Protein AF-A0A2L0NAZ0-F1 (afdb_monomer_lite)

pLDDT: mean 88.01, std 14.26, range [39.59, 98.69]

Sequence (85 aa):
MAALPVSTWRYLWEPEDVRHLGPMAQDWHAAFGFNQDDTKIPVVDGLGVALVCVQALHRRVAELTAEVDRLREANTHRDPRGRTP

Secondary structure (DSSP, 8-state):
------EEE--TTS-TT--EEE--HHHHHHHH--SS-TT---HHHHHHHHHHHHHHHHHHHHHHHHHHHHHHHHHHHT-------

Radius of gyration: 22.87 Å; chains: 1; bounding box: 50×19×71 Å

Foldseek 3Di:
DQPQDWDWDDDPPDDPPDIDTGGQLQSVCVVPVPDPDSRDDDVVVVVVVVVVVVVVVVVVVVVVVVVVVVVVVVVVVPCPPPDDD

Structure (mmCIF, N/CA/C/O backbone):
data_AF-A0A2L0NAZ0-F1
#
_entry.id   AF-A0A2L0NAZ0-F1
#
loop_
_atom_site.group_PDB
_atom_site.id
_atom_site.type_symbol
_atom_site.label_atom_id
_atom_site.label_alt_id
_atom_site.label_comp_id
_atom_site.label_asym_id
_atom_site.label_entity_id
_ato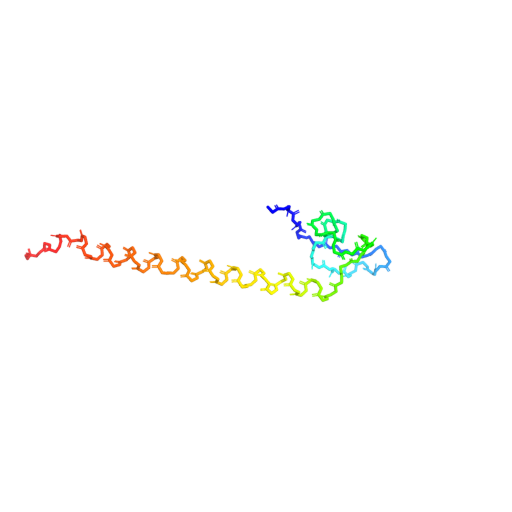m_site.label_seq_id
_atom_site.pdbx_PDB_ins_code
_atom_site.Cartn_x
_atom_site.Cartn_y
_atom_site.Cartn_z
_atom_site.occupancy
_atom_site.B_iso_or_equiv
_atom_site.auth_seq_id
_atom_site.auth_comp_id
_atom_site.auth_asym_id
_atom_site.auth_atom_id
_atom_site.pdbx_PDB_model_num
ATOM 1 N N . MET A 1 1 ? -11.118 -7.172 -5.527 1.00 49.75 1 MET A N 1
ATOM 2 C CA . MET A 1 1 ? -9.821 -6.518 -5.783 1.00 49.75 1 MET A CA 1
ATOM 3 C C . MET A 1 1 ? -8.987 -7.548 -6.514 1.00 49.75 1 MET A C 1
ATOM 5 O O . MET A 1 1 ? -8.887 -8.655 -5.995 1.00 49.75 1 MET A O 1
ATOM 9 N N . ALA A 1 2 ? -8.520 -7.264 -7.732 1.00 54.12 2 ALA A N 1
ATOM 10 C CA . ALA A 1 2 ? -7.540 -8.144 -8.366 1.00 54.12 2 ALA A CA 1
ATOM 11 C C . ALA A 1 2 ? -6.380 -8.304 -7.373 1.00 54.12 2 ALA A C 1
ATOM 13 O O . ALA A 1 2 ? -5.967 -7.316 -6.762 1.00 54.12 2 ALA A O 1
ATOM 14 N N . ALA A 1 3 ? -5.957 -9.537 -7.102 1.00 70.44 3 ALA A N 1
ATOM 15 C CA . ALA A 1 3 ? -4.839 -9.763 -6.200 1.00 70.44 3 ALA A CA 1
ATOM 16 C C . ALA A 1 3 ? -3.613 -9.129 -6.862 1.00 70.44 3 ALA A C 1
ATOM 18 O O . ALA A 1 3 ? -3.161 -9.645 -7.870 1.00 70.44 3 ALA A O 1
ATOM 19 N N . LEU A 1 4 ? -3.148 -7.989 -6.347 1.00 87.12 4 LEU A N 1
ATOM 20 C CA . LEU A 1 4 ? -1.849 -7.404 -6.675 1.00 87.12 4 LEU A CA 1
ATOM 21 C C . LEU A 1 4 ? -0.835 -8.102 -5.774 1.00 87.12 4 LEU A C 1
ATOM 23 O O . LEU A 1 4 ? -0.731 -7.730 -4.598 1.00 87.12 4 LEU A O 1
ATOM 27 N N . PRO A 1 5 ? -0.158 -9.161 -6.247 1.00 91.38 5 PRO A N 1
ATOM 28 C CA . PRO A 1 5 ? 0.748 -9.911 -5.403 1.00 91.38 5 PRO A CA 1
ATOM 29 C C . PRO A 1 5 ? 1.931 -9.008 -5.070 1.00 91.38 5 PRO A C 1
ATOM 31 O O . PRO A 1 5 ? 2.437 -8.295 -5.930 1.00 91.38 5 PRO A O 1
ATOM 34 N N . VAL A 1 6 ? 2.374 -9.029 -3.818 1.00 92.31 6 VAL A N 1
ATOM 35 C CA . VAL A 1 6 ? 3.616 -8.368 -3.418 1.00 92.31 6 VAL A CA 1
ATOM 36 C C . VAL A 1 6 ? 4.678 -9.445 -3.309 1.00 92.31 6 VAL A C 1
ATOM 38 O O . VAL A 1 6 ? 4.538 -10.381 -2.523 1.00 92.31 6 VAL A O 1
ATOM 41 N N . SER A 1 7 ? 5.737 -9.314 -4.097 1.00 94.25 7 SER A N 1
ATOM 42 C CA . SER A 1 7 ? 6.877 -10.223 -4.086 1.00 94.25 7 SER A CA 1
ATOM 43 C C . SER A 1 7 ? 8.178 -9.434 -4.090 1.00 94.25 7 SER A C 1
ATOM 45 O O . SER A 1 7 ? 8.203 -8.221 -4.319 1.00 94.25 7 SER A O 1
ATOM 47 N N . THR A 1 8 ? 9.279 -10.127 -3.820 1.00 95.56 8 THR A N 1
ATOM 48 C CA . THR A 1 8 ? 10.601 -9.594 -4.128 1.00 95.56 8 THR A CA 1
ATOM 49 C C . THR A 1 8 ? 10.954 -9.929 -5.568 1.00 95.56 8 THR A C 1
ATOM 51 O O . THR A 1 8 ? 10.653 -11.017 -6.060 1.00 95.56 8 THR A O 1
ATOM 54 N N . TRP A 1 9 ? 11.573 -8.985 -6.263 1.00 94.44 9 TRP A N 1
ATOM 55 C CA . TRP A 1 9 ? 11.986 -9.152 -7.652 1.00 94.44 9 TRP A CA 1
ATOM 56 C C . TRP A 1 9 ? 13.211 -8.284 -7.950 1.00 94.44 9 TRP A C 1
ATOM 58 O O . TRP A 1 9 ? 13.642 -7.489 -7.117 1.00 94.44 9 TRP A O 1
ATOM 68 N N . ARG A 1 10 ? 13.808 -8.469 -9.125 1.00 95.38 10 ARG A N 1
ATOM 69 C CA . ARG A 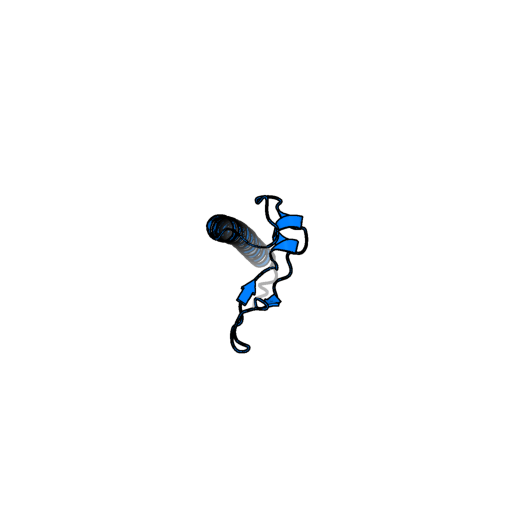1 10 ? 14.872 -7.615 -9.668 1.00 95.38 10 ARG A CA 1
ATOM 70 C C . ARG A 1 10 ? 14.716 -7.518 -11.176 1.00 95.38 10 ARG A C 1
ATOM 72 O O . ARG A 1 10 ? 14.169 -8.438 -11.789 1.00 95.38 10 ARG A O 1
ATOM 79 N N . TYR A 1 11 ? 15.225 -6.459 -11.787 1.00 92.31 11 TYR A N 1
ATOM 80 C CA . TYR A 1 11 ? 15.375 -6.444 -13.235 1.00 92.31 11 TYR A CA 1
ATOM 81 C C . TYR A 1 11 ? 16.466 -7.428 -13.669 1.00 92.31 11 TYR A C 1
ATOM 83 O O . TYR A 1 11 ? 17.428 -7.698 -12.946 1.00 92.31 11 TYR A O 1
ATOM 91 N N . LEU A 1 12 ? 16.340 -7.951 -14.891 1.00 91.75 12 LEU A N 1
ATOM 92 C CA . LEU A 1 12 ? 17.303 -8.911 -15.440 1.00 91.75 12 LEU A CA 1
ATOM 93 C C . LEU A 1 12 ? 18.728 -8.340 -15.516 1.00 91.75 12 LEU A C 1
ATOM 95 O O . LEU A 1 12 ? 19.684 -9.087 -15.322 1.00 91.75 12 LEU A O 1
ATOM 99 N N . TRP A 1 13 ? 18.852 -7.033 -15.761 1.00 95.12 13 TRP A N 1
ATOM 100 C CA . TRP A 1 13 ? 20.119 -6.310 -15.899 1.00 95.12 13 TRP A CA 1
ATOM 101 C C . TRP A 1 13 ? 20.718 -5.832 -14.568 1.00 95.12 13 TRP A C 1
ATOM 103 O O . TRP A 1 13 ? 21.840 -5.331 -14.559 1.00 95.12 13 TRP A O 1
ATOM 113 N N . GLU A 1 14 ? 19.994 -5.959 -13.454 1.00 97.25 14 GLU A N 1
ATOM 114 C CA . GLU A 1 14 ? 20.503 -5.554 -12.144 1.00 97.25 14 GLU A CA 1
ATOM 115 C C . GLU A 1 14 ? 21.470 -6.589 -11.554 1.00 97.25 14 GLU A C 1
ATOM 117 O O . GLU A 1 14 ? 21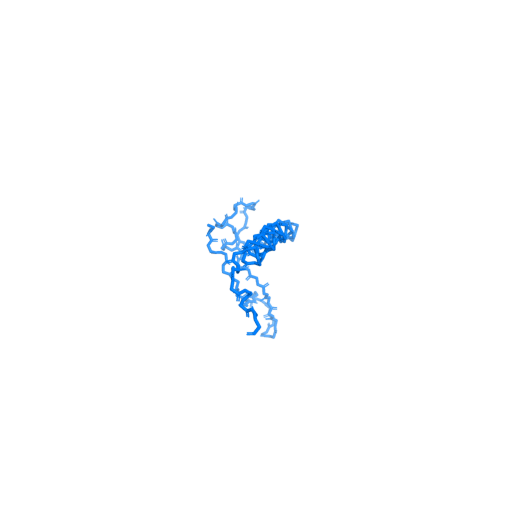.306 -7.791 -11.803 1.00 97.25 14 GLU A O 1
ATOM 122 N N . PRO A 1 15 ? 22.439 -6.142 -10.730 1.00 97.88 15 PRO A N 1
ATOM 123 C CA . PRO A 1 15 ? 23.272 -7.022 -9.916 1.00 97.88 15 PRO A CA 1
ATOM 124 C C . PRO A 1 15 ? 22.460 -8.025 -9.077 1.00 97.88 15 PRO A C 1
ATOM 126 O O . PRO A 1 15 ? 21.308 -7.784 -8.711 1.00 97.88 15 PRO A O 1
ATOM 129 N N . GLU A 1 16 ? 23.071 -9.168 -8.753 1.00 96.12 16 GLU A N 1
ATOM 130 C CA . GLU A 1 16 ? 22.390 -10.282 -8.078 1.00 96.12 16 GLU A CA 1
ATOM 131 C C . GLU A 1 16 ? 21.979 -9.978 -6.627 1.00 96.12 16 GLU A C 1
ATOM 133 O O . GLU A 1 16 ? 21.109 -10.659 -6.083 1.00 96.12 16 GLU A O 1
ATOM 138 N N . ASP A 1 17 ? 22.542 -8.946 -6.006 1.00 96.88 17 ASP A N 1
ATOM 139 C CA . ASP A 1 17 ? 22.230 -8.488 -4.651 1.00 96.88 17 ASP A CA 1
ATOM 140 C C . ASP A 1 17 ? 21.081 -7.466 -4.594 1.00 96.88 17 ASP A C 1
ATOM 142 O O . ASP A 1 17 ? 20.498 -7.260 -3.527 1.00 96.88 17 ASP A O 1
ATOM 146 N N . VAL A 1 18 ? 20.677 -6.880 -5.726 1.00 97.44 18 VAL A N 1
ATOM 147 C CA . VAL A 1 18 ? 19.552 -5.936 -5.769 1.00 97.44 18 VAL A CA 1
ATOM 148 C C . VAL A 1 18 ? 18.224 -6.667 -5.581 1.00 97.44 18 VAL A C 1
ATOM 150 O O . VAL A 1 18 ? 17.970 -7.728 -6.164 1.00 97.44 18 VAL A O 1
ATOM 153 N N . ARG A 1 19 ? 17.349 -6.093 -4.752 1.00 96.38 19 ARG A N 1
ATOM 154 C CA . ARG A 1 19 ? 15.982 -6.567 -4.523 1.00 96.38 19 ARG A CA 1
ATOM 155 C C . ARG A 1 19 ? 15.032 -5.382 -4.447 1.00 96.38 19 ARG A C 1
ATOM 157 O O . ARG A 1 19 ? 15.186 -4.513 -3.594 1.00 96.38 19 ARG A O 1
ATOM 164 N N . HIS A 1 20 ? 14.010 -5.412 -5.287 1.00 95.19 20 HIS A N 1
ATOM 165 C CA . HIS A 1 20 ? 12.821 -4.579 -5.167 1.00 95.19 20 HIS A CA 1
ATOM 166 C C . HIS A 1 20 ? 11.742 -5.341 -4.410 1.00 95.19 20 HIS A C 1
ATOM 168 O O . HIS A 1 20 ? 11.712 -6.573 -4.423 1.00 95.19 20 HIS A O 1
ATOM 174 N N . LEU A 1 21 ? 10.852 -4.602 -3.755 1.00 94.94 21 LEU A N 1
ATOM 175 C CA . LEU A 1 21 ? 9.680 -5.136 -3.075 1.00 94.94 21 LEU A CA 1
ATOM 176 C C . LEU A 1 21 ? 8.447 -4.412 -3.602 1.00 94.94 21 LEU A C 1
ATOM 178 O O . LEU A 1 21 ? 8.344 -3.192 -3.488 1.00 94.94 21 LEU A O 1
ATOM 182 N N . GLY A 1 22 ? 7.504 -5.164 -4.155 1.00 93.56 22 GLY A N 1
ATOM 183 C CA . GLY A 1 22 ? 6.273 -4.598 -4.687 1.00 93.56 22 GLY A CA 1
ATOM 184 C C . GLY A 1 22 ? 5.610 -5.519 -5.700 1.00 93.56 22 GLY A C 1
ATOM 185 O O . GLY A 1 22 ? 6.103 -6.623 -5.939 1.00 93.56 22 GLY A O 1
ATOM 186 N N . PRO A 1 23 ? 4.496 -5.079 -6.297 1.00 93.12 23 PRO A N 1
ATOM 187 C CA . PRO A 1 23 ? 3.902 -5.793 -7.412 1.00 93.12 23 PRO A CA 1
ATOM 188 C C . PRO A 1 23 ? 4.807 -5.748 -8.640 1.00 93.12 23 PRO A C 1
ATOM 190 O O . PRO A 1 23 ? 5.555 -4.788 -8.850 1.00 93.12 23 PRO A O 1
ATOM 193 N N . MET A 1 24 ? 4.699 -6.783 -9.468 1.00 92.75 24 MET A N 1
ATOM 194 C CA . MET A 1 24 ? 5.241 -6.752 -10.820 1.00 92.75 24 MET A CA 1
ATOM 195 C C . MET A 1 24 ? 4.464 -5.734 -11.661 1.00 92.75 24 MET A C 1
ATOM 197 O O . MET A 1 24 ? 3.255 -5.553 -11.489 1.00 92.75 24 MET A O 1
ATOM 201 N N . ALA A 1 25 ? 5.150 -5.062 -12.585 1.00 92.31 25 ALA A N 1
ATOM 202 C CA . ALA A 1 25 ? 4.543 -4.016 -13.407 1.00 92.31 25 ALA A CA 1
ATOM 203 C C . ALA A 1 25 ? 3.425 -4.546 -14.328 1.00 92.31 25 ALA A C 1
ATOM 205 O O . ALA A 1 25 ? 2.449 -3.839 -14.571 1.00 92.31 25 ALA A O 1
ATOM 206 N N . GLN A 1 26 ? 3.508 -5.808 -14.753 1.00 91.44 26 GLN A N 1
ATOM 207 C CA . GLN A 1 26 ? 2.487 -6.468 -15.566 1.00 91.44 26 GLN A CA 1
ATOM 208 C C . GLN A 1 26 ? 1.202 -6.716 -14.772 1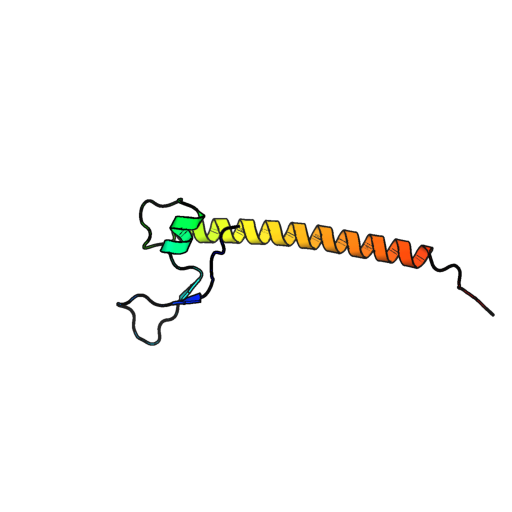.00 91.44 26 GLN A C 1
ATOM 210 O O . GLN A 1 26 ? 0.111 -6.415 -15.253 1.00 91.44 26 GLN A O 1
ATOM 215 N N . ASP A 1 27 ? 1.328 -7.193 -13.528 1.00 91.44 27 ASP A N 1
ATOM 216 C CA . ASP A 1 27 ? 0.184 -7.367 -12.625 1.00 91.44 27 ASP A CA 1
ATOM 217 C C . ASP A 1 27 ? -0.448 -6.013 -12.280 1.00 91.44 27 ASP A C 1
ATOM 219 O O . ASP A 1 27 ? -1.671 -5.881 -12.226 1.00 91.44 27 ASP A O 1
ATOM 223 N N . TRP A 1 28 ? 0.380 -4.979 -12.098 1.00 91.62 28 TRP A N 1
ATOM 224 C CA . TRP A 1 28 ? -0.082 -3.602 -11.927 1.00 91.62 28 TRP A CA 1
ATOM 225 C C . TRP A 1 28 ? -0.875 -3.105 -13.136 1.00 91.62 28 TRP A C 1
ATOM 227 O O . TRP A 1 28 ? -1.979 -2.579 -12.979 1.00 91.62 28 TRP A O 1
ATOM 237 N N . HIS A 1 29 ? -0.336 -3.292 -14.339 1.00 91.06 29 HIS A N 1
ATOM 238 C CA . HIS A 1 29 ? -0.996 -2.899 -15.576 1.00 91.06 29 HIS A CA 1
ATOM 239 C C . HIS A 1 29 ? -2.332 -3.631 -15.746 1.00 91.06 29 HIS A C 1
ATOM 241 O O . HIS A 1 29 ? -3.352 -2.986 -15.983 1.00 91.06 29 HIS A O 1
ATOM 247 N N . ALA A 1 30 ? -2.363 -4.947 -15.519 1.00 90.56 30 ALA A N 1
ATOM 248 C CA . ALA A 1 30 ? -3.586 -5.744 -15.569 1.00 90.56 30 ALA A CA 1
ATOM 249 C C . ALA A 1 30 ? -4.632 -5.311 -14.522 1.00 90.56 30 ALA A C 1
ATOM 251 O O . ALA A 1 30 ? -5.833 -5.394 -14.780 1.00 90.56 30 ALA A O 1
ATOM 252 N N . ALA A 1 31 ? -4.197 -4.845 -13.345 1.00 89.56 31 ALA A N 1
ATOM 253 C CA . ALA A 1 31 ? -5.091 -4.422 -12.270 1.00 89.56 31 ALA A CA 1
ATOM 254 C C . ALA A 1 31 ? -5.668 -3.009 -12.459 1.00 89.56 31 ALA A C 1
ATOM 256 O O . ALA A 1 31 ? -6.813 -2.771 -12.069 1.00 89.56 31 ALA A O 1
ATOM 257 N N . PHE A 1 32 ? -4.889 -2.073 -13.012 1.00 88.06 32 PHE A N 1
ATOM 258 C CA . PHE A 1 32 ? -5.250 -0.651 -13.036 1.00 88.06 32 PHE A CA 1
ATOM 259 C C . PHE A 1 32 ? -5.389 -0.045 -14.434 1.00 88.06 32 PHE A C 1
ATOM 261 O O . PHE A 1 32 ? -6.185 0.874 -14.613 1.00 88.06 32 PHE A O 1
ATOM 268 N N . GLY A 1 33 ? -4.609 -0.505 -15.414 1.00 83.62 33 GLY A N 1
ATOM 269 C CA . GLY A 1 33 ? -4.603 0.047 -16.772 1.00 83.62 33 GLY A CA 1
ATOM 270 C C . GLY A 1 33 ? -4.199 1.526 -16.869 1.00 83.62 33 GLY A C 1
ATOM 271 O O . GLY A 1 33 ? -4.539 2.184 -17.848 1.00 83.62 33 GLY A O 1
ATOM 272 N N . PHE A 1 34 ? -3.514 2.081 -15.859 1.00 74.19 34 PHE A N 1
ATOM 273 C CA . PHE A 1 34 ? -3.168 3.512 -15.810 1.00 74.19 34 PHE A CA 1
ATOM 274 C C . PHE A 1 34 ? -2.083 3.927 -16.816 1.00 74.19 34 PHE A C 1
ATOM 276 O O . PHE A 1 34 ? -2.001 5.097 -17.184 1.00 74.19 34 PHE A O 1
ATOM 283 N N . ASN A 1 35 ? -1.254 2.990 -17.277 1.00 70.50 35 ASN A N 1
ATOM 284 C CA . ASN A 1 35 ? -0.112 3.243 -18.154 1.00 70.50 35 ASN A CA 1
ATOM 285 C C . ASN A 1 35 ? -0.241 2.495 -19.494 1.00 70.50 35 ASN A C 1
ATOM 287 O O . ASN A 1 35 ? -0.944 1.499 -19.607 1.00 70.50 35 ASN A O 1
ATOM 291 N N . GLN A 1 36 ? 0.449 2.993 -20.524 1.00 76.69 36 GLN A N 1
ATOM 292 C CA . GLN A 1 36 ? 0.500 2.363 -21.855 1.00 76.69 36 GLN A CA 1
ATOM 293 C C . GLN A 1 36 ? 1.516 1.203 -21.936 1.00 76.69 36 GLN A C 1
ATOM 295 O O . GLN A 1 36 ? 1.499 0.452 -22.903 1.00 76.69 36 GLN A O 1
ATOM 300 N N . ASP A 1 37 ? 2.415 1.089 -20.954 1.00 83.00 37 ASP A N 1
ATOM 301 C CA . ASP A 1 37 ? 3.549 0.153 -20.914 1.00 83.00 37 ASP A CA 1
ATOM 302 C C . ASP A 1 37 ? 3.481 -0.671 -19.619 1.00 83.00 37 ASP A C 1
ATOM 304 O O . ASP A 1 37 ? 3.330 -0.105 -18.535 1.00 83.00 37 ASP A O 1
ATOM 308 N N . ASP A 1 38 ? 3.597 -1.993 -19.729 1.00 89.12 38 ASP A N 1
ATOM 309 C CA . ASP A 1 38 ? 3.483 -2.961 -18.634 1.00 89.12 38 ASP A CA 1
ATOM 310 C C . ASP A 1 38 ? 4.825 -3.277 -17.946 1.00 89.12 38 ASP A C 1
ATOM 312 O O . ASP A 1 38 ? 4.899 -4.146 -17.077 1.00 89.12 38 ASP A O 1
ATOM 316 N N . THR A 1 39 ? 5.896 -2.560 -18.299 1.00 90.69 39 THR A N 1
ATOM 317 C CA . THR A 1 39 ? 7.245 -2.778 -17.750 1.00 90.69 39 THR A CA 1
ATOM 318 C C . THR A 1 39 ? 7.603 -1.861 -16.581 1.00 90.69 39 THR A C 1
ATOM 320 O O . THR A 1 39 ? 8.647 -2.047 -15.951 1.00 90.69 39 THR A O 1
ATOM 323 N N . LYS A 1 40 ? 6.770 -0.856 -16.275 1.00 90.38 40 LYS A N 1
ATOM 324 C CA . LYS A 1 40 ? 7.050 0.156 -15.241 1.00 90.38 40 LYS A CA 1
ATOM 325 C C . LYS A 1 40 ? 5.802 0.528 -14.464 1.00 90.38 40 LYS A C 1
ATOM 327 O O . LYS A 1 40 ? 4.729 0.664 -15.034 1.00 90.38 40 LYS A O 1
ATOM 332 N N . ILE A 1 41 ? 5.977 0.831 -13.184 1.00 91.88 41 ILE A N 1
ATOM 333 C CA . ILE A 1 41 ? 4.954 1.480 -12.362 1.00 91.88 41 ILE A CA 1
ATOM 334 C C . ILE A 1 41 ? 5.364 2.947 -12.201 1.00 91.88 41 ILE A C 1
ATOM 336 O O . ILE A 1 41 ? 6.430 3.204 -11.632 1.00 91.88 41 ILE A O 1
ATOM 340 N N . PRO A 1 42 ? 4.580 3.925 -12.695 1.00 91.69 42 PRO A N 1
ATOM 341 C CA . PRO A 1 42 ? 4.865 5.327 -12.429 1.00 91.69 42 PRO A CA 1
ATOM 342 C C . PRO A 1 42 ? 4.871 5.578 -10.920 1.00 91.69 42 PRO A C 1
ATOM 344 O O . PRO A 1 42 ? 3.915 5.250 -10.221 1.00 91.69 42 PRO A O 1
ATOM 347 N N . VAL A 1 43 ? 5.950 6.174 -10.407 1.00 91.69 43 VAL A N 1
ATOM 348 C CA . VAL A 1 43 ? 6.117 6.399 -8.959 1.00 91.69 43 VAL A CA 1
ATOM 349 C C . VAL A 1 43 ? 4.952 7.212 -8.385 1.00 91.69 43 VAL A C 1
ATOM 351 O O . VAL A 1 43 ? 4.471 6.903 -7.300 1.00 91.69 43 VAL A O 1
ATOM 354 N N . VAL A 1 44 ? 4.456 8.207 -9.129 1.00 93.75 44 VAL A N 1
ATOM 355 C CA . VAL A 1 44 ? 3.292 9.017 -8.733 1.00 93.75 44 VAL A CA 1
ATOM 356 C C . VAL A 1 44 ? 2.033 8.164 -8.543 1.00 93.75 44 VAL A C 1
ATOM 358 O O . VAL A 1 44 ? 1.332 8.344 -7.547 1.00 93.75 44 VAL A O 1
ATOM 361 N N . ASP A 1 45 ? 1.785 7.195 -9.424 1.00 91.88 45 ASP A N 1
ATOM 362 C CA . ASP A 1 45 ? 0.612 6.320 -9.334 1.00 91.88 45 ASP A CA 1
ATOM 363 C C . ASP A 1 45 ? 0.763 5.333 -8.172 1.00 91.88 45 ASP A C 1
ATOM 365 O O . ASP A 1 45 ? -0.172 5.135 -7.394 1.00 91.88 45 ASP A O 1
ATOM 369 N N . GLY A 1 46 ? 1.967 4.772 -7.999 1.00 91.81 46 GLY A N 1
ATOM 370 C CA . GLY A 1 46 ? 2.317 3.924 -6.856 1.00 91.81 46 GLY A CA 1
ATOM 371 C C . GLY A 1 46 ? 2.061 4.620 -5.516 1.00 91.81 46 GLY A C 1
ATOM 372 O O . GLY A 1 46 ? 1.414 4.059 -4.629 1.00 91.81 46 GLY A O 1
ATOM 373 N N . LEU A 1 47 ? 2.507 5.873 -5.390 1.00 94.81 47 LEU A N 1
ATOM 374 C CA . LEU A 1 47 ? 2.274 6.708 -4.210 1.00 94.81 47 LEU A CA 1
ATOM 375 C C . LEU A 1 47 ? 0.789 7.044 -4.016 1.00 94.81 47 LEU A C 1
ATOM 377 O O . LEU A 1 47 ? 0.293 6.995 -2.889 1.00 94.81 47 LEU A O 1
ATOM 381 N N . GLY A 1 48 ? 0.068 7.353 -5.097 1.00 94.25 48 GLY A N 1
ATOM 382 C CA . GLY A 1 48 ? -1.367 7.635 -5.053 1.00 94.25 48 GLY A CA 1
ATOM 383 C C . GLY A 1 48 ? -2.178 6.445 -4.535 1.00 94.25 48 GLY A C 1
ATOM 384 O O . GLY A 1 48 ? -2.973 6.593 -3.604 1.00 94.25 48 GLY A O 1
ATOM 385 N N . VAL A 1 49 ? -1.925 5.247 -5.071 1.00 91.81 49 VAL A N 1
ATOM 386 C CA . VAL A 1 49 ? -2.564 4.006 -4.604 1.00 91.81 49 VAL A CA 1
ATOM 387 C C . VAL A 1 49 ? -2.208 3.726 -3.144 1.00 91.81 49 VAL A C 1
ATOM 389 O O . VAL A 1 49 ? -3.100 3.413 -2.354 1.00 91.81 49 VAL A O 1
ATOM 392 N N . ALA A 1 50 ? -0.942 3.898 -2.746 1.00 93.00 50 ALA A N 1
ATOM 393 C CA . ALA A 1 50 ? -0.528 3.718 -1.356 1.00 93.00 50 ALA A CA 1
ATOM 394 C C . ALA A 1 50 ? -1.286 4.657 -0.399 1.00 93.00 50 ALA A C 1
ATOM 396 O O . ALA A 1 50 ? -1.785 4.210 0.636 1.00 93.00 50 ALA A O 1
ATOM 397 N N . LEU A 1 51 ? -1.445 5.934 -0.761 1.00 97.75 51 LEU A N 1
ATOM 398 C CA . LEU A 1 51 ? -2.186 6.903 0.046 1.00 97.75 51 LEU A CA 1
ATOM 399 C C . LEU A 1 51 ? -3.670 6.531 0.174 1.00 97.75 51 LEU A C 1
ATOM 401 O O . LEU A 1 51 ? -4.217 6.574 1.277 1.00 97.75 51 LEU A O 1
ATOM 405 N N . VAL A 1 52 ? -4.315 6.114 -0.920 1.00 95.75 52 VAL A N 1
ATOM 406 C CA . VAL A 1 52 ? -5.713 5.646 -0.897 1.00 95.75 52 VAL A CA 1
ATOM 407 C C . VAL A 1 52 ? -5.866 4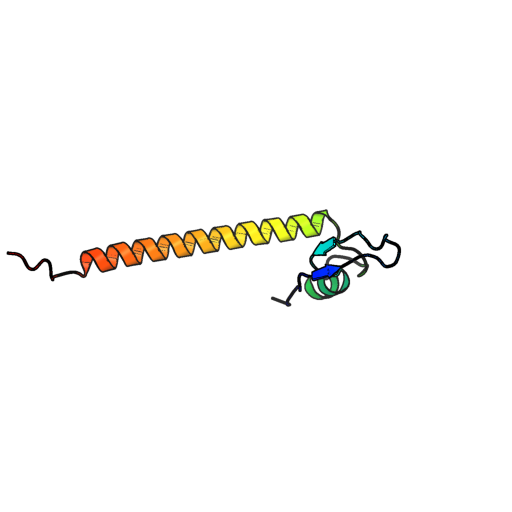.410 -0.006 1.00 95.75 52 VAL A C 1
ATOM 409 O O . VAL A 1 52 ? -6.807 4.342 0.788 1.00 95.75 52 VAL A O 1
ATOM 412 N N . CYS A 1 53 ? -4.929 3.460 -0.077 1.00 93.62 53 CYS A N 1
ATOM 413 C CA . CYS A 1 53 ? -4.907 2.283 0.792 1.00 93.62 53 CYS A CA 1
ATOM 414 C C . CYS A 1 53 ? -4.780 2.668 2.273 1.00 93.62 53 CYS A 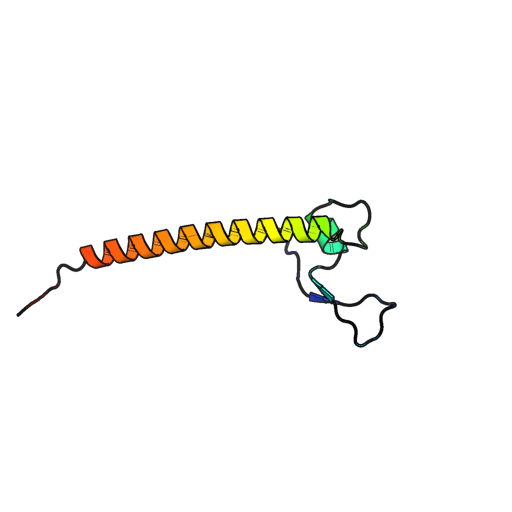C 1
ATOM 416 O O . CYS A 1 53 ? -5.534 2.153 3.099 1.00 93.62 53 CYS A O 1
ATOM 418 N N . VAL A 1 54 ? -3.894 3.612 2.615 1.00 97.38 54 VAL A N 1
ATOM 419 C CA . VAL A 1 54 ? -3.746 4.125 3.990 1.00 97.38 54 VAL A CA 1
ATOM 420 C C . VAL A 1 54 ? -5.032 4.797 4.468 1.00 97.38 54 VAL A C 1
ATOM 422 O O . VAL A 1 54 ? -5.493 4.521 5.574 1.00 97.38 54 VAL A O 1
ATOM 425 N N . GLN A 1 55 ? -5.659 5.631 3.636 1.00 98.19 55 GLN A N 1
ATOM 426 C CA . GLN A 1 55 ? -6.932 6.274 3.972 1.00 98.19 55 GLN A CA 1
ATOM 427 C C . GLN A 1 55 ? -8.053 5.249 4.193 1.00 98.19 55 GLN A C 1
ATOM 429 O O . GLN A 1 55 ? -8.837 5.382 5.134 1.00 98.19 55 GLN A O 1
ATOM 434 N N . ALA A 1 56 ? -8.140 4.222 3.345 1.00 97.44 56 ALA A N 1
ATOM 435 C CA . ALA A 1 56 ? -9.127 3.155 3.481 1.00 97.44 56 ALA A CA 1
ATOM 436 C C . ALA A 1 56 ? -8.905 2.328 4.754 1.00 97.44 56 ALA A C 1
ATOM 438 O O . ALA A 1 56 ? -9.859 2.076 5.491 1.00 97.44 56 ALA A O 1
ATOM 439 N N . LEU A 1 57 ? -7.652 1.967 5.049 1.00 98.19 57 LEU A N 1
ATOM 440 C CA . LEU A 1 57 ? -7.292 1.263 6.276 1.00 98.19 57 LEU A CA 1
ATOM 441 C C . LEU A 1 57 ? -7.615 2.104 7.512 1.00 98.19 57 LEU A C 1
ATOM 443 O O . LEU A 1 57 ? -8.201 1.589 8.459 1.00 98.19 57 LEU A O 1
ATOM 447 N N . HIS A 1 58 ? -7.296 3.399 7.492 1.00 98.31 58 HIS A N 1
ATOM 448 C CA . HIS A 1 58 ? -7.611 4.304 8.592 1.00 98.31 58 HIS A CA 1
ATOM 449 C C . HIS A 1 58 ? -9.119 4.363 8.869 1.00 98.31 58 HIS A C 1
ATOM 451 O O . HIS A 1 58 ? -9.528 4.196 10.018 1.00 98.31 58 HIS A O 1
ATOM 457 N N . ARG A 1 59 ? -9.953 4.514 7.828 1.00 98.62 59 ARG A N 1
ATOM 458 C CA . ARG A 1 59 ? -11.418 4.457 7.979 1.00 98.62 59 ARG A CA 1
ATOM 459 C C . ARG A 1 59 ? -11.865 3.135 8.593 1.00 98.62 59 ARG A C 1
ATOM 461 O O . ARG A 1 59 ? -12.633 3.138 9.549 1.00 98.62 59 ARG A O 1
ATOM 468 N N . ARG A 1 60 ? -11.327 2.013 8.103 1.00 98.25 60 ARG A N 1
ATOM 469 C CA . ARG A 1 60 ? -11.673 0.687 8.622 1.00 98.25 60 ARG A CA 1
ATOM 470 C C . ARG A 1 60 ? -11.293 0.517 10.093 1.00 98.25 60 ARG A C 1
ATOM 472 O O . ARG A 1 60 ? -12.066 -0.053 10.855 1.00 98.25 60 ARG A O 1
ATOM 479 N N . VAL A 1 61 ? -10.123 1.009 10.499 1.00 98.62 61 VAL A N 1
ATOM 480 C CA . VAL A 1 61 ? -9.686 0.995 11.903 1.00 98.62 61 VAL A CA 1
ATOM 481 C C . VAL A 1 61 ? -10.610 1.857 12.760 1.00 98.62 61 VAL A C 1
ATOM 483 O O . VAL A 1 61 ? -11.038 1.398 13.811 1.00 98.62 61 VAL A O 1
ATOM 486 N N . ALA A 1 62 ? -10.968 3.062 12.311 1.00 98.62 62 ALA A N 1
ATOM 487 C CA . ALA A 1 62 ? -11.878 3.939 13.048 1.00 98.62 62 ALA A CA 1
ATOM 488 C C . ALA A 1 62 ? -13.264 3.300 13.254 1.00 98.62 62 ALA A C 1
ATOM 490 O O . ALA A 1 62 ? -13.781 3.302 14.370 1.00 98.62 62 ALA A O 1
ATOM 491 N N . GLU A 1 63 ? -13.832 2.696 12.207 1.00 98.69 63 GLU A N 1
ATOM 492 C CA . GLU A 1 63 ? -15.098 1.953 12.279 1.00 98.69 63 GLU A CA 1
ATOM 493 C C . GLU A 1 63 ? -15.031 0.789 13.275 1.00 98.69 63 GLU A C 1
ATOM 495 O O . GLU A 1 63 ? -15.938 0.607 14.085 1.00 98.69 63 GLU A O 1
ATOM 500 N N . LEU A 1 64 ? -13.953 -0.000 13.224 1.00 98.62 64 LEU A N 1
ATOM 501 C CA . LEU A 1 64 ? -13.763 -1.145 14.114 1.00 98.62 64 LEU A CA 1
ATOM 502 C C . LEU A 1 64 ? -13.565 -0.715 15.569 1.00 98.62 64 LEU A C 1
ATOM 504 O O . LEU A 1 64 ? -14.120 -1.350 16.461 1.00 98.62 64 LEU A O 1
ATOM 508 N N . THR A 1 65 ? -12.818 0.361 15.817 1.00 98.62 65 THR A N 1
ATOM 509 C CA . THR A 1 65 ? -12.646 0.922 17.163 1.00 98.62 65 THR A CA 1
ATOM 510 C C . THR A 1 65 ? -13.986 1.382 17.733 1.00 98.62 65 THR A C 1
ATOM 512 O O . THR A 1 65 ? -14.343 0.976 18.835 1.00 98.62 65 THR A O 1
ATOM 515 N N . ALA A 1 66 ? -14.777 2.131 16.956 1.00 98.50 66 ALA A N 1
ATOM 516 C CA . ALA A 1 66 ? -16.107 2.563 17.381 1.00 98.50 66 ALA A CA 1
ATOM 517 C C . ALA A 1 66 ? -17.040 1.375 17.675 1.00 98.50 66 ALA A C 1
ATOM 519 O O . ALA A 1 66 ? -17.813 1.410 18.630 1.00 98.50 66 ALA A O 1
ATOM 520 N N . GLU A 1 67 ? -16.969 0.303 16.882 1.00 98.31 67 GLU A N 1
ATOM 521 C CA . GLU A 1 67 ? -17.739 -0.915 17.147 1.00 98.31 67 GLU A CA 1
ATOM 522 C C . GLU A 1 67 ? -17.312 -1.607 18.443 1.00 98.31 67 GLU A C 1
ATOM 524 O O . GLU A 1 67 ? -18.159 -1.981 19.254 1.00 98.31 67 GLU A O 1
ATOM 529 N N . VAL A 1 68 ? -16.006 -1.746 18.669 1.00 98.44 68 VAL A N 1
ATOM 530 C CA . VAL A 1 68 ? -15.469 -2.329 19.903 1.00 98.44 68 VAL A CA 1
ATOM 531 C C . VAL A 1 68 ? -15.927 -1.536 21.126 1.00 98.44 68 VAL A C 1
ATOM 533 O O . VAL A 1 68 ? -16.334 -2.143 22.118 1.00 98.44 68 VAL A O 1
ATOM 536 N N . ASP A 1 69 ? -15.908 -0.207 21.056 1.00 97.81 69 ASP A N 1
ATOM 537 C CA . ASP A 1 69 ? -16.332 0.647 22.164 1.00 97.81 69 ASP A CA 1
ATOM 538 C C . ASP A 1 69 ? -17.836 0.508 22.436 1.00 97.81 69 ASP A C 1
ATOM 540 O O . ASP A 1 69 ? -18.226 0.254 23.578 1.00 97.81 69 ASP A O 1
ATOM 544 N N . ARG A 1 70 ? -18.679 0.503 21.393 1.00 97.25 70 ARG A N 1
ATOM 545 C CA . ARG A 1 70 ? -20.123 0.234 21.537 1.00 97.25 70 ARG A CA 1
ATOM 546 C C . ARG A 1 70 ? -20.407 -1.123 22.177 1.00 97.25 70 ARG A C 1
ATOM 548 O O . ARG A 1 70 ? -21.268 -1.236 23.050 1.00 97.25 70 ARG A O 1
ATOM 555 N N . LEU A 1 71 ? -19.694 -2.168 21.760 1.00 96.88 71 LEU A N 1
ATOM 556 C CA . LEU A 1 71 ? -19.863 -3.512 22.319 1.00 96.88 71 LEU A CA 1
ATOM 557 C C . LEU A 1 71 ? -19.401 -3.586 23.781 1.00 96.88 71 LEU A C 1
ATOM 559 O O . LEU A 1 71 ? -20.038 -4.260 24.593 1.00 96.88 71 LEU A O 1
ATOM 563 N N . ARG A 1 72 ? -18.321 -2.885 24.143 1.00 95.94 72 ARG A N 1
ATOM 564 C CA . ARG A 1 72 ? -17.841 -2.780 25.532 1.00 95.94 72 ARG A CA 1
ATOM 565 C C . ARG A 1 72 ? -18.842 -2.058 26.425 1.00 95.94 72 ARG A C 1
ATOM 567 O O . ARG A 1 72 ? -19.117 -2.534 27.528 1.00 95.94 72 ARG A O 1
ATOM 574 N N . GLU A 1 73 ? -19.424 -0.964 25.945 1.00 95.19 73 GLU A N 1
ATOM 575 C CA . GLU A 1 73 ? -20.493 -0.257 26.647 1.00 95.19 73 GLU A CA 1
ATOM 576 C C . GLU A 1 73 ? -21.703 -1.176 26.837 1.00 95.19 73 GLU A C 1
ATOM 578 O O . GLU A 1 73 ? -22.144 -1.383 27.967 1.00 95.19 73 GLU A O 1
ATOM 583 N N . ALA A 1 74 ? -22.195 -1.810 25.769 1.00 92.88 74 ALA A N 1
ATOM 584 C CA . ALA A 1 74 ? -23.352 -2.701 25.837 1.00 92.88 74 ALA A CA 1
ATOM 585 C C . ALA A 1 74 ? -23.140 -3.889 26.791 1.00 92.88 74 ALA A C 1
ATOM 587 O O . ALA A 1 74 ? -24.064 -4.266 27.511 1.00 92.88 74 ALA A O 1
ATOM 588 N N . ASN A 1 75 ? -21.935 -4.464 26.830 1.00 91.69 75 ASN A N 1
ATOM 589 C CA . ASN A 1 75 ? -21.598 -5.554 27.747 1.00 91.69 75 ASN A CA 1
ATOM 590 C C . ASN A 1 75 ? -21.511 -5.092 29.206 1.00 91.69 75 ASN A C 1
ATOM 592 O O . ASN A 1 75 ? -21.994 -5.802 30.082 1.00 91.69 75 ASN A O 1
ATOM 596 N N . THR A 1 76 ? -20.974 -3.896 29.462 1.00 88.31 76 THR A N 1
ATOM 597 C CA . THR A 1 76 ? -20.961 -3.295 30.809 1.00 88.31 76 THR A CA 1
ATOM 598 C C . THR A 1 76 ? -22.383 -3.078 31.337 1.00 88.31 76 THR A C 1
ATOM 600 O O . THR A 1 76 ? -22.662 -3.360 32.496 1.00 88.31 76 THR A O 1
ATOM 603 N N . HIS A 1 77 ? -23.314 -2.649 30.479 1.00 66.31 77 HIS A N 1
ATOM 604 C CA . HIS A 1 77 ? -24.721 -2.447 30.853 1.00 66.31 77 HIS A CA 1
ATOM 605 C C . HIS A 1 77 ? -25.526 -3.755 30.951 1.00 66.31 77 HIS A C 1
ATOM 607 O O . HIS A 1 77 ? -26.604 -3.778 31.545 1.00 66.31 77 HIS A O 1
ATOM 613 N N . ARG A 1 78 ? -25.034 -4.841 30.343 1.00 64.75 78 ARG A N 1
ATOM 614 C CA . ARG A 1 78 ? -25.699 -6.150 30.302 1.00 64.75 78 ARG A CA 1
ATOM 615 C C . ARG A 1 78 ? -25.324 -7.079 31.441 1.00 64.75 78 ARG A C 1
ATOM 617 O O . ARG A 1 78 ? -25.902 -8.160 31.472 1.00 64.75 78 ARG A O 1
ATOM 624 N N . ASP A 1 79 ? -24.415 -6.708 32.339 1.00 58.69 79 ASP A N 1
ATOM 625 C CA . ASP A 1 79 ? -24.141 -7.473 33.555 1.00 58.69 79 ASP A CA 1
ATOM 626 C C . ASP A 1 79 ? -25.156 -7.118 34.663 1.00 58.69 79 ASP A C 1
ATOM 628 O O . ASP A 1 79 ? -24.993 -6.109 35.347 1.00 58.69 79 ASP A O 1
ATOM 632 N N . PRO A 1 80 ? -26.212 -7.926 34.899 1.00 54.25 80 PRO A N 1
ATOM 633 C CA . PRO A 1 80 ? -27.148 -7.741 36.001 1.00 54.25 80 PRO A CA 1
ATOM 634 C C . PRO A 1 80 ? -26.683 -8.562 37.222 1.00 54.25 80 PRO A C 1
ATOM 636 O O . PRO A 1 80 ? -27.428 -8.737 38.183 1.00 54.25 80 PRO A O 1
ATOM 639 N N . ARG A 1 81 ? -25.478 -9.151 37.156 1.00 56.56 81 ARG A N 1
ATOM 640 C CA . ARG A 1 81 ? -24.896 -10.087 38.118 1.00 56.56 81 ARG A CA 1
ATOM 641 C C . ARG A 1 81 ? -23.679 -9.487 38.819 1.00 56.56 81 ARG A C 1
ATOM 643 O O . ARG A 1 81 ? -22.840 -10.232 39.324 1.00 56.56 81 ARG A O 1
ATOM 650 N N . GLY A 1 82 ? -23.735 -8.177 39.065 1.00 52.88 82 GLY A N 1
ATOM 651 C CA . GLY A 1 82 ? -23.334 -7.604 40.352 1.00 52.88 82 GLY A CA 1
ATOM 652 C C . GLY A 1 82 ? -24.134 -8.239 41.499 1.00 52.88 82 GLY A C 1
ATOM 653 O O . GLY A 1 82 ? -24.939 -7.593 42.159 1.00 52.88 82 GLY A O 1
ATOM 654 N N . ARG A 1 83 ? -23.956 -9.549 41.692 1.00 50.62 83 ARG A N 1
ATOM 655 C CA . ARG A 1 83 ? -24.267 -10.256 42.918 1.00 50.62 83 ARG A CA 1
ATOM 656 C C . ARG A 1 83 ? -23.199 -9.818 43.908 1.00 50.62 83 ARG A C 1
ATOM 658 O O . ARG A 1 83 ? -22.064 -10.275 43.839 1.00 50.62 83 ARG A O 1
ATOM 665 N N . THR A 1 84 ? -23.611 -8.967 44.824 1.00 39.59 84 THR A N 1
ATOM 666 C CA . THR A 1 84 ? -23.059 -8.894 46.176 1.00 39.59 84 THR A CA 1
ATOM 667 C C . THR A 1 84 ? -24.224 -8.980 47.162 1.00 39.59 84 THR A C 1
ATOM 669 O O . THR A 1 84 ? -25.364 -8.693 46.774 1.00 39.59 84 THR A O 1
ATOM 672 N N . PRO A 1 85 ? -23.987 -9.416 48.410 1.00 52.94 85 PRO A N 1
ATOM 673 C CA . PRO A 1 85 ? -22.702 -9.530 49.109 1.00 52.94 85 PRO A CA 1
ATOM 674 C C . PRO A 1 85 ? -22.031 -10.903 49.003 1.00 52.94 85 PRO A C 1
ATOM 676 O O . PRO A 1 85 ? -22.751 -11.925 48.925 1.00 52.94 85 PRO A O 1
#